Protein AF-A0A747SID6-F1 (afdb_monomer)

Sequence (75 aa):
MDKPRIYRTDGDVLLNLQRSLDLMNCATRILGSGEKSMQMYVMSLVDVAAHLTQLSTNALDLGEQTGDENGVCND

Nearest PDB structures (foldseek):
  8tqw-assembly1_J  TM=8.832E-01  e=6.182E+00  Homo sapiens
  6zbd-assembly1_D  TM=6.857E-01  e=5.441E+00  Plasmodium falciparum
  1orj-assembly1_A  TM=5.736E-01  e=4.788E+00  Aquifex aeolicus VF5

Organism: Salmonella enterica (NCBI:txid28901)

Solvent-accessible surface area (backbone atoms only — not comparable to full-atom values): 4389 Å² total; per-residue (Å²): 130,85,76,88,83,52,69,60,57,99,61,68,40,70,59,31,43,51,49,18,52,53,32,44,53,49,35,52,49,39,65,73,65,70,47,68,85,54,48,75,49,34,62,60,34,46,53,52,20,51,50,31,39,50,55,30,51,53,40,46,67,74,12,52,56,67,94,73,65,96,64,79,84,79,124

Mean predicted aligned error: 8.17 Å

Foldseek 3Di:
DDDDWDFDFPDPLVVLQVQLVVLQVVLVVLVVVPPPVCNVCSVVSNVSSVVSNVVSVVRRVVRTDPPPPPPDPDD

Radius of gyration: 18.17 Å; Cα contacts (8 Å, |Δi|>4): 57; chains: 1; bounding box: 48×28×44 Å

Structure (mmCIF, N/CA/C/O backbone):
data_AF-A0A747SID6-F1
#
_entry.id   AF-A0A747SID6-F1
#
loop_
_atom_site.group_PDB
_atom_site.id
_atom_site.type_symbol
_atom_site.label_atom_id
_atom_site.label_alt_id
_atom_site.label_comp_id
_atom_site.label_asym_id
_atom_site.label_entity_id
_atom_site.label_seq_id
_atom_site.pdbx_PDB_ins_code
_atom_site.Cartn_x
_atom_site.Cartn_y
_atom_site.Cartn_z
_atom_site.occupancy
_atom_site.B_iso_or_equiv
_atom_site.auth_seq_id
_atom_site.auth_comp_id
_atom_site.auth_asym_id
_atom_site.auth_atom_id
_atom_site.pdbx_PDB_model_num
ATOM 1 N N . MET A 1 1 ? 15.673 18.675 -16.327 1.00 46.97 1 MET A N 1
ATOM 2 C CA . MET A 1 1 ? 14.504 17.780 -16.229 1.00 46.97 1 MET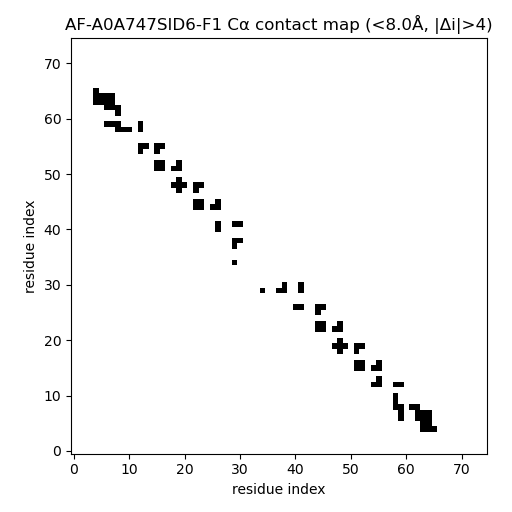 A CA 1
ATOM 3 C C . MET A 1 1 ? 15.040 16.370 -16.173 1.00 46.97 1 MET A C 1
ATOM 5 O O . MET A 1 1 ? 15.841 16.037 -17.042 1.00 46.97 1 MET A O 1
ATOM 9 N N . ASP A 1 2 ? 14.664 15.596 -15.158 1.00 69.06 2 ASP A N 1
ATOM 10 C CA . ASP A 1 2 ? 15.003 14.173 -15.122 1.00 69.06 2 ASP A CA 1
ATOM 11 C C . ASP A 1 2 ? 14.342 13.456 -16.297 1.00 69.06 2 ASP A C 1
ATOM 13 O O . ASP A 1 2 ? 13.188 13.727 -16.643 1.00 69.06 2 ASP A O 1
ATOM 17 N N . LYS A 1 3 ? 15.103 12.575 -16.948 1.00 71.44 3 LYS A N 1
ATOM 18 C CA . LYS A 1 3 ? 14.567 11.711 -17.999 1.00 71.44 3 LYS A CA 1
ATOM 19 C C . LYS A 1 3 ? 13.610 10.699 -17.353 1.00 71.44 3 LYS A C 1
ATOM 21 O O . LYS A 1 3 ? 13.933 10.183 -16.282 1.00 71.44 3 LYS A O 1
ATOM 26 N N . PRO A 1 4 ? 12.461 10.391 -17.978 1.00 73.12 4 PRO A N 1
ATOM 27 C CA . PRO A 1 4 ? 11.566 9.360 -17.468 1.00 73.12 4 PRO A CA 1
ATOM 28 C C . PRO A 1 4 ? 12.302 8.014 -17.400 1.00 73.12 4 PRO A C 1
ATOM 30 O O . PRO A 1 4 ? 12.926 7.597 -18.377 1.00 73.12 4 PRO A O 1
ATOM 33 N N . ARG A 1 5 ? 12.238 7.352 -16.239 1.00 72.31 5 ARG A N 1
ATOM 34 C CA . ARG A 1 5 ? 12.749 5.991 -16.031 1.00 72.31 5 ARG A CA 1
ATOM 35 C C . ARG A 1 5 ? 11.673 4.988 -16.437 1.00 72.31 5 ARG A C 1
ATOM 37 O O . ARG A 1 5 ? 10.507 5.155 -16.079 1.00 72.31 5 ARG A O 1
ATOM 44 N N . ILE A 1 6 ? 12.063 3.971 -17.198 1.00 79.50 6 ILE A N 1
ATOM 45 C CA . ILE A 1 6 ? 11.181 2.876 -17.603 1.00 79.50 6 ILE A CA 1
ATOM 46 C C . ILE A 1 6 ? 11.572 1.653 -16.784 1.00 79.50 6 ILE A C 1
ATOM 48 O O . ILE A 1 6 ? 12.741 1.275 -16.747 1.00 79.50 6 ILE A O 1
ATOM 52 N N . TYR A 1 7 ? 10.580 1.039 -16.148 1.00 80.06 7 TYR A N 1
ATOM 53 C CA . TYR A 1 7 ? 10.753 -0.172 -15.359 1.00 80.06 7 TYR A CA 1
ATOM 54 C C . TYR A 1 7 ? 10.033 -1.325 -16.047 1.00 80.06 7 TYR A C 1
ATOM 56 O O . TYR A 1 7 ? 8.869 -1.193 -16.434 1.00 80.06 7 TYR A O 1
ATOM 64 N N . ARG A 1 8 ? 10.717 -2.457 -16.198 1.00 81.44 8 ARG A N 1
ATOM 65 C CA . ARG A 1 8 ? 10.139 -3.699 -16.702 1.00 81.44 8 ARG A CA 1
ATOM 66 C C . ARG A 1 8 ? 10.255 -4.762 -15.625 1.00 81.44 8 ARG A C 1
ATOM 68 O O . ARG A 1 8 ? 11.351 -5.187 -15.288 1.00 81.44 8 ARG A O 1
ATOM 75 N N . THR A 1 9 ? 9.114 -5.180 -15.098 1.00 81.62 9 THR A N 1
ATOM 76 C CA . THR A 1 9 ? 9.037 -6.116 -13.976 1.00 81.62 9 THR A CA 1
ATOM 77 C C . THR A 1 9 ? 8.176 -7.310 -14.357 1.00 81.62 9 THR A C 1
ATOM 79 O O . THR A 1 9 ? 7.147 -7.139 -15.007 1.00 81.62 9 THR A O 1
ATOM 82 N N . ASP A 1 10 ? 8.561 -8.505 -13.914 1.00 74.94 10 ASP A N 1
ATOM 83 C CA . ASP A 1 10 ? 7.783 -9.732 -14.150 1.00 74.94 10 ASP A CA 1
ATOM 84 C C . ASP A 1 10 ? 6.613 -9.900 -13.161 1.00 74.94 10 ASP A C 1
ATOM 86 O O . ASP A 1 10 ? 5.728 -10.726 -13.371 1.00 74.94 10 ASP A O 1
ATOM 90 N N . GLY A 1 11 ? 6.602 -9.123 -12.071 1.00 75.25 11 GLY A N 1
ATOM 91 C CA . GLY A 1 11 ? 5.550 -9.132 -11.053 1.00 75.25 11 GLY A CA 1
ATOM 92 C C . GLY A 1 11 ? 4.581 -7.950 -11.157 1.00 75.25 11 GLY A C 1
ATOM 93 O O . GLY A 1 11 ? 4.926 -6.893 -11.688 1.00 75.25 11 GLY A O 1
ATOM 94 N N . ASP A 1 12 ? 3.391 -8.106 -10.564 1.00 88.81 12 ASP A N 1
ATOM 95 C CA . ASP A 1 12 ? 2.341 -7.078 -10.500 1.00 88.81 12 ASP A CA 1
ATOM 96 C C . ASP A 1 12 ? 2.667 -5.961 -9.483 1.00 88.81 12 ASP A C 1
ATOM 98 O O . ASP A 1 12 ? 1.982 -5.774 -8.473 1.00 88.81 12 ASP A O 1
ATOM 102 N N . VAL A 1 13 ? 3.733 -5.196 -9.734 1.00 92.62 13 VAL A N 1
ATOM 103 C CA . VAL A 1 13 ? 4.230 -4.130 -8.842 1.00 92.62 13 VAL A CA 1
ATOM 104 C C . VAL A 1 13 ? 3.143 -3.117 -8.484 1.00 92.62 13 VAL A C 1
ATOM 106 O O . VAL A 1 13 ? 2.951 -2.804 -7.310 1.00 92.62 13 VAL A O 1
ATOM 109 N N . LEU A 1 14 ? 2.386 -2.633 -9.473 1.00 93.19 14 LEU A N 1
ATOM 110 C CA . LEU A 1 14 ? 1.326 -1.649 -9.230 1.00 93.19 14 LEU A CA 1
ATOM 111 C C . LEU A 1 14 ? 0.220 -2.208 -8.327 1.00 93.19 14 LEU A C 1
ATOM 113 O O . LEU A 1 14 ? -0.262 -1.505 -7.441 1.00 93.19 14 LEU A O 1
ATOM 117 N N . LEU A 1 15 ? -0.144 -3.481 -8.505 1.00 95.19 15 LEU A N 1
ATOM 118 C CA . LEU A 1 15 ? -1.148 -4.140 -7.675 1.00 95.19 15 LEU A CA 1
ATOM 119 C C . LEU A 1 15 ? -0.659 -4.308 -6.233 1.00 95.19 15 LEU A C 1
ATOM 121 O O . LEU A 1 15 ? -1.418 -4.072 -5.294 1.00 95.19 15 LEU A O 1
ATOM 125 N N . ASN A 1 16 ? 0.602 -4.699 -6.045 1.00 96.25 16 ASN A N 1
ATOM 126 C CA . ASN A 1 16 ? 1.198 -4.863 -4.719 1.00 96.25 16 ASN A CA 1
ATOM 127 C C . ASN A 1 16 ? 1.291 -3.529 -3.969 1.00 96.25 16 ASN A C 1
ATOM 129 O O . ASN A 1 16 ? 0.930 -3.466 -2.792 1.00 96.25 16 ASN A O 1
ATOM 133 N N . LEU A 1 17 ? 1.700 -2.454 -4.651 1.00 96.12 17 LEU A N 1
ATOM 134 C CA . LEU A 1 17 ? 1.718 -1.105 -4.081 1.00 96.12 17 LEU A CA 1
ATOM 135 C C . LEU A 1 17 ? 0.308 -0.616 -3.732 1.00 96.12 17 LEU A C 1
ATOM 137 O O . LEU A 1 17 ? 0.099 -0.089 -2.641 1.00 96.12 17 LEU A O 1
ATOM 141 N N . GLN A 1 18 ? -0.674 -0.841 -4.610 1.00 97.56 18 GLN A N 1
ATOM 142 C CA . GLN A 1 18 ? -2.065 -0.484 -4.333 1.00 97.56 18 GLN A CA 1
ATOM 143 C C . GLN A 1 18 ? -2.604 -1.227 -3.104 1.00 97.56 18 GLN A C 1
ATOM 145 O O . GLN A 1 18 ? -3.149 -0.605 -2.195 1.00 97.56 18 GLN A O 1
ATOM 150 N N . ARG A 1 19 ? -2.381 -2.542 -3.021 1.00 97.81 19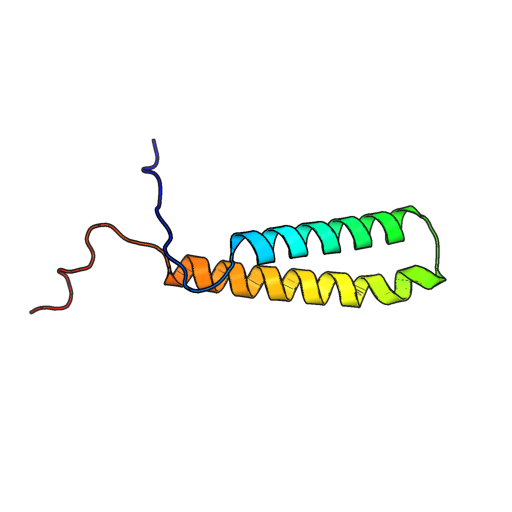 ARG A N 1
ATOM 151 C CA . ARG A 1 19 ? -2.795 -3.349 -1.864 1.00 97.81 19 ARG A CA 1
ATOM 152 C C . ARG A 1 19 ? -2.096 -2.924 -0.575 1.00 97.81 19 ARG A C 1
ATOM 154 O O . ARG A 1 19 ? -2.737 -2.897 0.470 1.00 97.81 19 ARG A O 1
ATOM 161 N N . SER A 1 20 ? -0.812 -2.570 -0.639 1.00 98.19 20 SER A N 1
ATOM 162 C CA . SER A 1 20 ? -0.086 -2.010 0.507 1.00 98.19 20 SER A CA 1
ATOM 163 C C . SER A 1 20 ? -0.764 -0.736 1.029 1.00 98.19 20 SER A C 1
ATOM 165 O O . SER A 1 20 ? -1.056 -0.633 2.222 1.00 98.19 20 SER A O 1
ATOM 167 N N . LEU A 1 21 ? -1.113 0.196 0.136 1.00 98.31 21 LEU A N 1
ATOM 168 C CA . LEU A 1 21 ? -1.826 1.424 0.502 1.00 98.31 21 LEU A CA 1
ATOM 169 C C . LEU A 1 21 ? -3.210 1.141 1.096 1.00 98.31 21 LEU A C 1
ATOM 171 O O . LEU A 1 21 ? -3.579 1.750 2.100 1.00 98.31 21 LEU A O 1
ATOM 175 N N . ASP A 1 22 ? -3.965 0.208 0.518 1.00 98.38 22 ASP A N 1
ATOM 176 C CA . ASP A 1 22 ? -5.285 -0.177 1.026 1.00 98.38 22 ASP A CA 1
ATOM 177 C C . ASP A 1 22 ? -5.205 -0.758 2.447 1.00 98.38 22 ASP A C 1
ATOM 179 O O . ASP A 1 22 ? -6.006 -0.399 3.316 1.00 98.38 22 ASP A O 1
ATOM 183 N N . LEU A 1 23 ? -4.204 -1.603 2.715 1.00 98.38 23 LEU A N 1
ATOM 184 C CA . LEU A 1 23 ? -3.954 -2.178 4.040 1.00 98.38 23 LEU A CA 1
ATOM 185 C C . LEU A 1 23 ? -3.550 -1.108 5.061 1.00 98.38 23 LEU A C 1
ATOM 187 O O . LEU A 1 23 ? -4.091 -1.089 6.168 1.00 98.38 23 LEU A O 1
ATOM 191 N N . MET A 1 24 ? -2.666 -0.180 4.683 1.00 98.31 24 MET A N 1
ATOM 192 C CA . MET A 1 24 ? -2.276 0.944 5.541 1.00 98.31 24 MET A CA 1
ATOM 193 C C . MET A 1 24 ? -3.466 1.861 5.846 1.00 98.31 24 MET A C 1
ATOM 195 O O . MET A 1 24 ? -3.688 2.220 7.002 1.00 98.31 24 MET A O 1
ATOM 199 N N . ASN A 1 25 ? -4.294 2.171 4.845 1.00 98.12 25 ASN A N 1
ATOM 200 C CA . ASN A 1 25 ? -5.523 2.942 5.031 1.00 98.12 25 ASN A CA 1
ATOM 201 C C . ASN A 1 25 ? -6.502 2.235 5.979 1.00 98.12 25 ASN A C 1
ATOM 203 O O . ASN A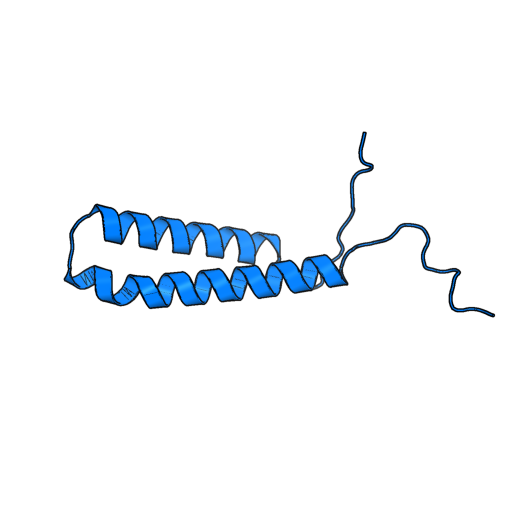 1 25 ? -7.127 2.880 6.825 1.00 98.12 25 ASN A O 1
ATOM 207 N N . CYS A 1 26 ? -6.635 0.912 5.860 1.00 97.25 26 CYS A N 1
ATOM 208 C CA . CYS A 1 26 ? -7.448 0.106 6.766 1.00 97.25 26 CYS A CA 1
ATOM 209 C C . CYS A 1 26 ? -6.922 0.186 8.208 1.00 97.25 26 CYS A C 1
ATOM 211 O O . CYS A 1 26 ? -7.685 0.500 9.125 1.00 97.25 26 CYS A O 1
ATOM 213 N N . ALA A 1 27 ? -5.613 0.011 8.405 1.00 97.44 27 ALA A N 1
ATOM 214 C CA . ALA A 1 27 ? -4.967 0.135 9.708 1.00 97.44 27 ALA A CA 1
ATOM 215 C C . ALA A 1 27 ? -5.191 1.523 10.339 1.00 97.44 27 ALA A C 1
ATOM 217 O O . ALA A 1 27 ? -5.578 1.616 11.506 1.00 97.44 27 ALA A O 1
ATOM 218 N N . THR A 1 28 ? -5.039 2.606 9.568 1.00 97.56 28 THR A N 1
ATOM 219 C CA . THR A 1 28 ? -5.307 3.974 10.044 1.00 97.56 28 THR A CA 1
ATOM 220 C C . THR A 1 28 ? -6.768 4.166 10.452 1.00 97.56 28 THR A C 1
ATOM 222 O O . THR A 1 28 ? -7.037 4.772 11.490 1.00 97.56 28 THR A O 1
ATOM 225 N N . ARG A 1 29 ? -7.724 3.625 9.685 1.00 97.31 29 ARG A N 1
ATOM 226 C CA . ARG A 1 29 ? -9.154 3.687 10.033 1.00 97.31 29 ARG A CA 1
ATOM 227 C C . ARG A 1 29 ? -9.463 2.929 11.321 1.00 97.31 29 ARG A C 1
ATOM 229 O O . ARG A 1 29 ? -10.196 3.450 12.157 1.00 97.31 29 ARG A O 1
ATOM 236 N N . ILE A 1 30 ? -8.878 1.746 11.512 1.00 96.69 30 ILE A N 1
ATOM 237 C CA . ILE A 1 30 ? -9.028 0.970 12.750 1.00 96.69 30 ILE A CA 1
ATOM 238 C C . ILE A 1 30 ? -8.503 1.771 13.945 1.00 96.69 30 ILE A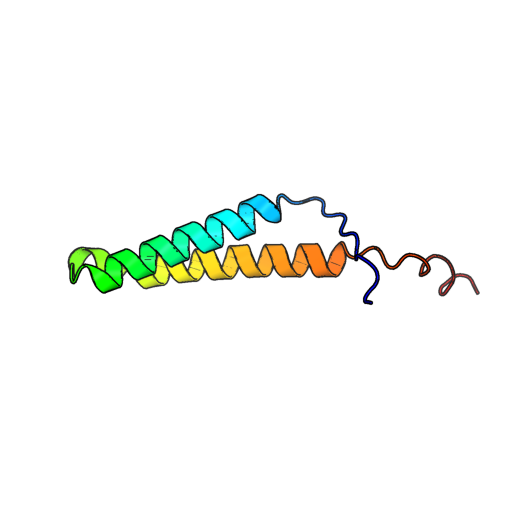 C 1
ATOM 240 O O . ILE A 1 30 ? -9.218 1.930 14.934 1.00 96.69 30 ILE A O 1
ATOM 244 N N . LEU A 1 31 ? -7.297 2.337 13.840 1.00 95.50 31 LEU A N 1
ATOM 245 C CA . LEU A 1 31 ? -6.721 3.170 14.899 1.00 95.50 31 LEU A CA 1
ATOM 246 C C . LEU A 1 31 ? -7.599 4.393 15.210 1.00 95.50 31 LEU A C 1
ATOM 248 O O . LEU A 1 31 ? -7.843 4.681 16.380 1.00 95.50 31 LEU A O 1
ATOM 252 N N . GLY A 1 32 ? -8.124 5.065 14.181 1.00 95.94 32 GLY A N 1
ATOM 253 C CA . GLY A 1 32 ? -8.998 6.233 14.327 1.00 95.94 32 GLY A CA 1
ATOM 254 C C . GLY A 1 32 ? -10.403 5.927 14.860 1.00 95.94 32 GLY A C 1
ATOM 255 O O . GLY A 1 32 ? -11.035 6.809 15.433 1.00 95.94 32 GLY A O 1
ATOM 256 N N . SER A 1 33 ? -10.892 4.692 14.708 1.00 94.88 33 SER A N 1
ATOM 257 C CA . SER A 1 33 ? -12.225 4.281 15.181 1.00 94.88 33 SER A CA 1
ATOM 258 C C . SER A 1 33 ? -12.325 4.125 16.705 1.00 94.88 33 SER A C 1
ATOM 260 O O . SER A 1 33 ? -13.420 4.173 17.258 1.00 94.88 33 SER A O 1
ATOM 262 N N . GLY A 1 34 ? -11.196 3.909 17.392 1.00 89.81 34 GLY A N 1
ATOM 263 C CA . GLY A 1 34 ? -11.165 3.597 18.826 1.00 89.81 34 GLY A CA 1
ATOM 264 C C . GLY A 1 34 ? -11.623 2.175 19.191 1.00 89.81 34 GLY A C 1
ATOM 265 O O . GLY A 1 34 ? -11.642 1.827 20.375 1.00 89.81 34 GLY A O 1
ATOM 266 N N . GLU A 1 35 ? -11.958 1.329 18.212 1.00 92.62 35 GLU A N 1
ATOM 267 C CA . GLU A 1 35 ? -12.421 -0.038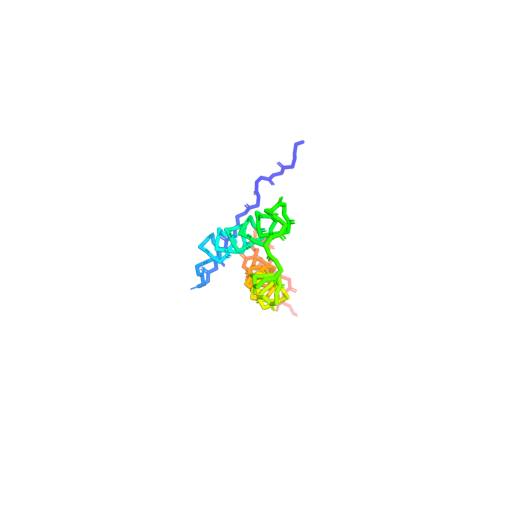 18.446 1.00 92.62 35 GLU A CA 1
ATOM 268 C C . GLU A 1 35 ? -11.261 -0.982 18.818 1.00 92.62 35 GLU A C 1
ATOM 270 O O . GLU A 1 35 ? -10.524 -1.490 17.969 1.00 92.62 35 GLU A O 1
ATOM 275 N N . LYS A 1 36 ? -11.105 -1.247 20.121 1.00 92.00 36 LYS A N 1
ATOM 276 C CA . LYS A 1 36 ? -9.999 -2.054 20.670 1.00 92.00 36 LYS A CA 1
ATOM 277 C C . LYS A 1 36 ? -9.953 -3.495 20.152 1.00 92.00 36 LYS A C 1
ATOM 279 O O . LYS A 1 36 ? -8.861 -4.035 20.013 1.00 92.00 36 LYS A O 1
ATOM 284 N N . SER A 1 37 ? -11.103 -4.106 19.855 1.00 93.88 37 SER A N 1
ATOM 285 C CA . SER A 1 37 ? -11.180 -5.451 19.261 1.00 93.88 37 SER A CA 1
ATOM 286 C C . SER A 1 37 ? -10.483 -5.513 17.909 1.00 93.88 37 SER A C 1
ATOM 288 O O . SER A 1 37 ? -9.841 -6.509 17.606 1.00 93.88 37 SER A O 1
ATOM 290 N N . MET A 1 38 ? -10.561 -4.447 17.111 1.00 93.75 38 MET A N 1
ATOM 291 C CA . MET A 1 38 ? -9.923 -4.413 15.798 1.00 93.75 38 MET A CA 1
ATOM 292 C C . MET A 1 38 ? -8.442 -4.021 15.857 1.00 93.75 38 MET A C 1
ATOM 294 O O . MET A 1 38 ? -7.673 -4.403 14.975 1.00 93.75 38 MET A O 1
ATOM 298 N N . GLN A 1 39 ? -8.006 -3.305 16.900 1.00 93.44 39 GLN A N 1
ATOM 299 C CA . GLN A 1 39 ? -6.611 -2.858 17.032 1.00 93.44 39 GLN A CA 1
ATOM 300 C C . GLN A 1 39 ? -5.600 -4.012 17.052 1.00 93.44 39 GLN A C 1
ATOM 302 O O . GLN A 1 39 ? -4.475 -3.833 16.590 1.00 93.44 39 GLN A O 1
ATOM 307 N N . MET A 1 40 ? -5.997 -5.205 17.506 1.00 93.06 40 MET A N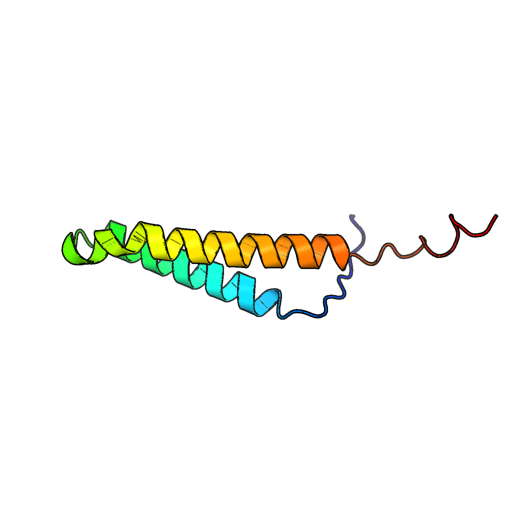 1
ATOM 308 C CA . MET A 1 40 ? -5.131 -6.390 17.486 1.00 93.06 40 MET A CA 1
ATOM 309 C C . MET A 1 40 ? -4.678 -6.797 16.073 1.00 93.06 40 MET A C 1
ATOM 311 O O . MET A 1 40 ? -3.632 -7.420 15.931 1.00 93.06 40 MET A O 1
ATOM 315 N N . TYR A 1 41 ? -5.429 -6.424 15.030 1.00 95.19 41 TYR A N 1
ATOM 316 C CA . TYR A 1 41 ? -5.104 -6.749 13.638 1.00 95.19 41 TYR A CA 1
ATOM 317 C C . TYR A 1 41 ? -4.192 -5.719 12.966 1.00 95.19 41 TYR A C 1
ATOM 319 O O . TYR A 1 41 ? -3.653 -5.991 11.896 1.00 95.19 41 TYR A O 1
ATOM 327 N N . VAL A 1 42 ? -3.999 -4.544 13.575 1.00 97.06 42 VAL A N 1
ATOM 328 C CA . VAL A 1 42 ? -3.245 -3.433 12.970 1.00 97.06 42 VAL A CA 1
ATOM 329 C C . VAL A 1 42 ? -1.824 -3.855 12.610 1.00 97.06 42 VAL A C 1
ATOM 331 O O . VAL A 1 42 ? -1.391 -3.593 11.493 1.00 97.06 42 VAL A O 1
ATOM 334 N N . MET A 1 43 ? -1.124 -4.554 13.510 1.00 96.69 43 MET A N 1
ATOM 335 C CA . MET A 1 43 ? 0.243 -5.020 13.242 1.00 96.69 43 MET A CA 1
ATOM 336 C C . MET A 1 43 ? 0.284 -5.975 12.048 1.00 96.69 43 MET A C 1
ATOM 338 O O . MET A 1 43 ? 1.084 -5.775 11.145 1.00 96.69 43 MET A O 1
ATOM 342 N N . SER A 1 44 ? -0.641 -6.937 11.970 1.00 97.25 44 SER A N 1
ATOM 343 C CA . SER A 1 44 ? -0.701 -7.868 10.838 1.00 97.25 44 SER A CA 1
ATOM 344 C C . SER A 1 44 ? -0.979 -7.166 9.505 1.00 97.25 44 SER A C 1
ATOM 346 O O . SER A 1 44 ? -0.406 -7.542 8.487 1.00 97.25 44 SER A O 1
ATOM 348 N N . LEU A 1 45 ? -1.831 -6.134 9.492 1.00 98.06 45 LEU A N 1
ATOM 349 C CA . LEU A 1 45 ? -2.085 -5.338 8.284 1.00 98.06 45 LEU A CA 1
ATOM 350 C C . LEU A 1 45 ? -0.834 -4.566 7.844 1.00 98.06 45 LEU A C 1
ATOM 352 O O . LEU A 1 45 ? -0.509 -4.556 6.656 1.00 98.06 45 LEU A O 1
ATOM 356 N N . VAL A 1 46 ? -0.127 -3.952 8.798 1.00 98.06 46 VAL A N 1
ATOM 357 C CA . VAL A 1 46 ? 1.115 -3.207 8.545 1.00 98.06 46 VAL A CA 1
ATOM 358 C C . VAL A 1 46 ? 2.224 -4.136 8.047 1.00 98.06 46 VAL A C 1
ATOM 360 O O . VAL A 1 46 ? 2.893 -3.797 7.074 1.00 98.06 46 VAL A O 1
ATOM 363 N N . ASP A 1 47 ? 2.383 -5.322 8.638 1.00 98.38 47 ASP A N 1
ATOM 364 C CA . ASP A 1 47 ? 3.407 -6.293 8.236 1.00 98.38 47 ASP A CA 1
ATOM 365 C C . ASP A 1 47 ? 3.214 -6.754 6.784 1.00 98.38 47 ASP A C 1
ATOM 367 O O . ASP A 1 47 ? 4.164 -6.785 5.997 1.00 98.38 47 ASP A O 1
ATOM 371 N N . VAL A 1 48 ? 1.973 -7.058 6.389 1.00 98.19 48 VAL A N 1
ATOM 372 C CA . VAL A 1 48 ? 1.668 -7.456 5.006 1.00 98.19 48 VAL A CA 1
ATOM 373 C C . VAL A 1 48 ? 1.884 -6.289 4.040 1.00 98.19 48 VAL A C 1
ATOM 375 O O . VAL A 1 48 ? 2.464 -6.483 2.970 1.00 98.19 48 VAL A O 1
ATOM 378 N N . ALA A 1 49 ? 1.475 -5.072 4.408 1.00 98.31 49 ALA A N 1
ATOM 379 C CA . ALA A 1 49 ? 1.715 -3.883 3.593 1.00 98.31 49 ALA A CA 1
ATOM 380 C C . ALA A 1 49 ? 3.218 -3.625 3.384 1.00 98.31 49 ALA A C 1
ATOM 382 O O . ALA A 1 49 ? 3.668 -3.399 2.256 1.00 98.31 49 ALA A O 1
ATOM 383 N N . ALA A 1 50 ? 4.017 -3.730 4.449 1.00 98.12 50 ALA A N 1
ATOM 384 C CA . ALA A 1 50 ? 5.468 -3.591 4.388 1.00 98.12 50 ALA A CA 1
ATOM 385 C C . ALA A 1 50 ? 6.097 -4.658 3.481 1.00 98.12 50 ALA A C 1
ATOM 387 O O . ALA A 1 50 ? 6.921 -4.333 2.627 1.00 98.12 50 ALA A O 1
ATOM 388 N N . HIS A 1 51 ? 5.653 -5.913 3.592 1.00 97.94 51 HIS A N 1
ATOM 389 C CA . HIS A 1 51 ? 6.136 -7.001 2.746 1.00 97.94 51 HIS A CA 1
ATOM 390 C C . HIS A 1 51 ? 5.846 -6.764 1.254 1.00 97.94 51 HIS A C 1
ATOM 392 O O . HIS A 1 51 ? 6.750 -6.873 0.424 1.00 97.94 51 HIS A O 1
ATOM 398 N N . LEU A 1 52 ? 4.614 -6.378 0.905 1.00 97.25 52 LEU A N 1
ATOM 399 C CA . LEU A 1 52 ? 4.232 -6.065 -0.480 1.00 97.25 52 LEU A CA 1
ATOM 400 C C . LEU A 1 52 ? 5.006 -4.865 -1.035 1.00 97.25 52 LEU A C 1
ATOM 402 O O . LEU A 1 52 ? 5.402 -4.865 -2.204 1.00 97.25 52 LEU A O 1
ATOM 406 N N . THR A 1 53 ? 5.252 -3.862 -0.191 1.00 97.19 53 THR A N 1
ATOM 407 C CA . THR A 1 53 ? 6.074 -2.700 -0.545 1.00 97.19 53 THR A CA 1
ATOM 408 C C . THR A 1 53 ? 7.505 -3.132 -0.840 1.00 97.19 53 THR A C 1
ATOM 410 O O . THR A 1 53 ? 8.037 -2.769 -1.881 1.00 97.19 53 THR A O 1
ATOM 413 N N . GLN A 1 54 ? 8.104 -3.974 0.006 1.00 95.56 54 GLN A N 1
ATOM 414 C CA . GLN A 1 54 ? 9.469 -4.456 -0.198 1.00 95.56 54 GLN A CA 1
ATOM 415 C C . GLN A 1 54 ? 9.607 -5.290 -1.476 1.00 95.56 54 GLN A C 1
ATOM 417 O O . GLN A 1 54 ? 10.554 -5.087 -2.233 1.00 95.56 54 GLN A O 1
ATOM 422 N N . LEU A 1 55 ? 8.661 -6.195 -1.749 1.00 93.94 55 LEU A N 1
ATOM 423 C CA . LEU A 1 55 ? 8.645 -6.962 -2.999 1.00 93.94 55 LEU A CA 1
ATOM 424 C C . LEU A 1 55 ? 8.579 -6.042 -4.222 1.00 93.94 55 LEU A C 1
ATOM 426 O O . LEU A 1 55 ? 9.280 -6.267 -5.205 1.00 93.94 55 LEU A O 1
ATOM 430 N N . SER A 1 56 ? 7.761 -4.994 -4.140 1.00 94.56 56 SER A N 1
ATOM 431 C CA . SER A 1 56 ? 7.601 -4.005 -5.206 1.00 94.56 56 SER A CA 1
ATOM 4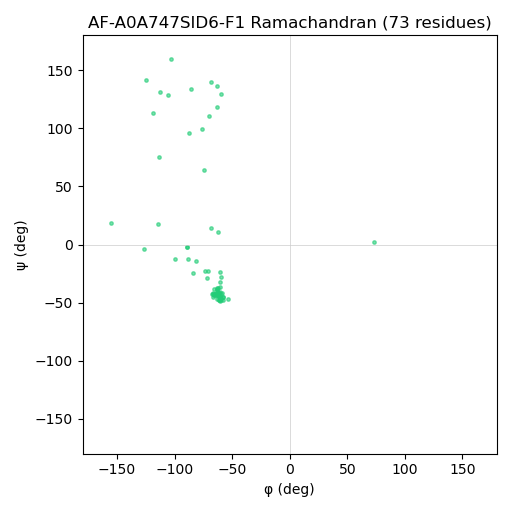32 C C . SER A 1 56 ? 8.871 -3.185 -5.416 1.00 94.56 56 SER A C 1
ATOM 434 O O . SER A 1 56 ? 9.306 -3.030 -6.552 1.00 94.56 56 SER A O 1
ATOM 436 N N . THR A 1 57 ? 9.500 -2.716 -4.336 1.00 91.75 57 THR A N 1
ATOM 437 C CA . THR A 1 57 ? 10.779 -1.995 -4.387 1.00 91.75 57 THR A CA 1
ATOM 438 C C . THR A 1 57 ? 11.866 -2.856 -5.015 1.00 91.75 57 THR A C 1
ATOM 440 O O . THR A 1 57 ? 12.534 -2.400 -5.933 1.00 91.75 57 THR A O 1
ATOM 443 N N . ASN A 1 58 ? 11.997 -4.114 -4.588 1.00 90.12 58 ASN A N 1
ATOM 444 C CA . ASN A 1 58 ? 12.991 -5.032 -5.145 1.00 90.12 58 ASN A CA 1
ATOM 445 C C . ASN A 1 58 ? 12.746 -5.294 -6.638 1.00 90.12 58 ASN A C 1
ATOM 447 O O . ASN A 1 58 ? 13.688 -5.348 -7.421 1.00 90.12 58 ASN A O 1
ATOM 451 N N . ALA A 1 59 ? 11.483 -5.456 -7.042 1.00 90.44 59 ALA A N 1
ATOM 452 C CA . ALA A 1 59 ? 11.134 -5.659 -8.443 1.00 90.44 59 ALA A CA 1
ATOM 453 C C . ALA A 1 59 ? 11.435 -4.422 -9.300 1.00 90.44 59 ALA A C 1
ATOM 455 O O . ALA A 1 59 ? 11.888 -4.573 -10.429 1.00 90.44 59 ALA A O 1
ATOM 456 N N . LEU A 1 60 ? 11.202 -3.214 -8.779 1.00 89.75 60 LEU A N 1
ATOM 457 C CA . LEU A 1 60 ? 11.549 -1.968 -9.465 1.00 89.75 60 LEU A CA 1
ATOM 458 C C . LEU A 1 60 ? 13.064 -1.781 -9.572 1.00 89.75 60 LEU A C 1
ATOM 460 O O . LEU A 1 60 ? 13.539 -1.430 -10.642 1.00 89.75 60 LEU A O 1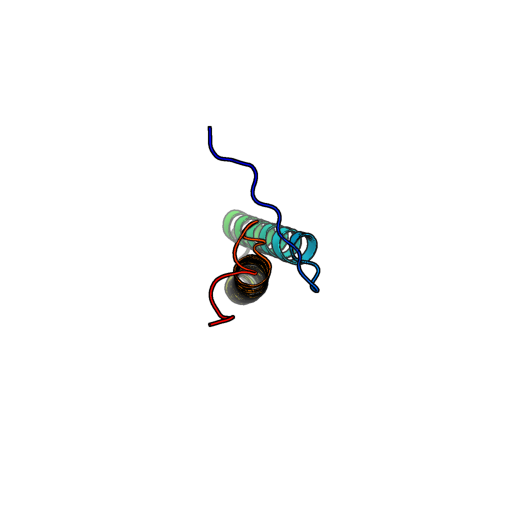
ATOM 464 N N . ASP A 1 61 ? 13.812 -2.065 -8.509 1.00 86.12 61 ASP A N 1
ATOM 465 C CA . ASP A 1 61 ? 15.277 -1.975 -8.500 1.00 86.12 61 ASP A CA 1
ATOM 466 C C . ASP A 1 61 ? 15.905 -2.903 -9.555 1.00 86.12 61 ASP A C 1
ATOM 468 O O . ASP A 1 61 ? 16.711 -2.478 -10.376 1.00 86.12 61 ASP A O 1
ATOM 472 N N . LEU A 1 62 ? 15.441 -4.157 -9.624 1.00 84.50 62 LEU A N 1
ATOM 473 C CA . LEU A 1 62 ? 15.884 -5.127 -10.635 1.00 84.50 62 LEU A CA 1
ATOM 474 C C . LEU A 1 62 ? 15.353 -4.832 -12.044 1.00 84.50 62 LEU A C 1
ATOM 476 O O . LEU A 1 62 ? 15.956 -5.238 -13.036 1.00 84.50 62 LEU A O 1
ATOM 480 N N . GLY A 1 63 ? 14.184 -4.203 -12.132 1.00 80.75 63 GLY A N 1
ATOM 481 C CA . GLY A 1 63 ? 13.484 -3.939 -13.383 1.00 80.75 63 GLY A CA 1
ATOM 482 C C . GLY A 1 63 ? 13.859 -2.616 -14.040 1.00 80.75 63 GLY A C 1
ATOM 483 O O . GLY A 1 63 ? 13.307 -2.303 -15.099 1.00 80.75 63 GLY A O 1
ATOM 484 N N . GLU A 1 64 ? 14.732 -1.813 -13.429 1.00 79.00 64 GLU A N 1
ATOM 485 C CA . GLU A 1 64 ? 15.154 -0.538 -13.996 1.00 79.00 64 GLU A CA 1
ATOM 486 C C . GLU A 1 64 ? 15.884 -0.761 -15.321 1.00 79.00 64 GLU A C 1
ATOM 488 O O . GLU A 1 64 ? 16.933 -1.396 -15.384 1.00 79.00 64 GLU A O 1
ATOM 493 N N . GLN A 1 65 ? 15.336 -0.210 -16.405 1.00 69.56 65 GLN A N 1
ATOM 494 C CA . GLN A 1 65 ? 16.028 -0.208 -17.685 1.00 69.56 65 GLN A CA 1
ATOM 495 C C . GLN A 1 65 ? 16.918 1.029 -17.763 1.00 69.56 65 GLN A C 1
ATOM 497 O O . GLN A 1 65 ? 16.479 2.125 -18.125 1.00 69.56 65 GLN A O 1
ATOM 502 N N . THR A 1 66 ? 18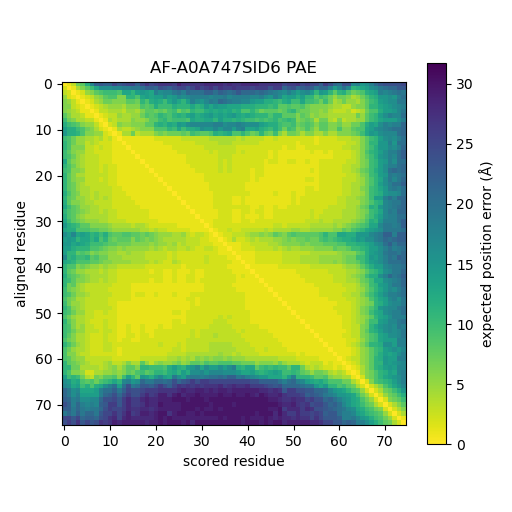.191 0.848 -17.431 1.00 64.88 66 THR A N 1
ATOM 503 C CA . THR A 1 66 ? 19.253 1.785 -17.782 1.00 64.88 66 THR A CA 1
ATOM 504 C C . THR A 1 66 ? 19.454 1.687 -19.294 1.00 64.88 66 THR A C 1
ATOM 506 O O . THR A 1 66 ? 19.873 0.671 -19.839 1.00 64.88 66 THR A O 1
ATOM 509 N N . GLY A 1 67 ? 19.070 2.736 -20.018 1.00 56.72 67 GLY A N 1
ATOM 510 C CA . GLY A 1 67 ? 19.022 2.730 -21.483 1.00 56.72 67 GLY A CA 1
ATOM 511 C C . GLY A 1 67 ? 20.353 2.528 -22.223 1.00 56.72 67 GLY A C 1
ATOM 512 O O . GLY A 1 67 ? 20.346 2.735 -23.425 1.00 56.72 67 GLY A O 1
ATOM 513 N N . ASP A 1 68 ? 21.456 2.148 -21.565 1.00 52.81 68 ASP A N 1
ATOM 514 C CA . ASP A 1 68 ? 22.801 2.062 -22.160 1.00 52.81 68 ASP A CA 1
ATOM 515 C C . ASP A 1 68 ? 23.774 1.081 -21.447 1.00 52.81 68 ASP A C 1
ATOM 517 O O . ASP A 1 68 ? 24.983 1.172 -21.642 1.00 52.81 68 ASP A O 1
ATOM 521 N N . GLU A 1 69 ? 23.323 0.116 -20.631 1.00 53.19 69 GLU A N 1
ATOM 522 C CA . GLU A 1 69 ? 24.269 -0.785 -19.921 1.00 53.19 69 GLU A CA 1
ATOM 523 C C . GLU A 1 69 ? 24.651 -2.067 -20.686 1.00 53.19 69 GLU A C 1
ATOM 525 O O . GLU A 1 69 ? 25.550 -2.798 -20.269 1.00 53.19 69 GLU A O 1
ATOM 530 N N . ASN A 1 70 ? 24.090 -2.295 -21.879 1.00 47.44 70 ASN A N 1
ATOM 531 C CA . ASN A 1 70 ? 24.430 -3.435 -22.750 1.00 47.44 70 ASN A CA 1
ATOM 532 C C . ASN A 1 70 ? 25.852 -3.386 -23.369 1.00 47.44 70 ASN A C 1
ATOM 534 O O . ASN A 1 70 ? 26.129 -4.129 -24.310 1.00 47.44 70 ASN A O 1
ATOM 538 N N . GLY A 1 71 ? 26.754 -2.529 -22.880 1.00 49.53 71 GLY A N 1
ATOM 539 C CA . GLY A 1 71 ? 28.090 -2.326 -23.454 1.00 49.53 71 GLY A CA 1
ATOM 540 C C . GLY A 1 71 ? 29.282 -2.465 -22.503 1.00 49.53 71 GLY A C 1
ATOM 541 O O . GLY A 1 71 ? 30.404 -2.360 -22.978 1.00 49.53 71 GLY A O 1
ATOM 542 N N . VAL A 1 72 ? 29.097 -2.678 -21.192 1.00 54.16 72 VAL A N 1
ATOM 543 C CA . VAL A 1 72 ? 30.214 -2.526 -20.224 1.00 54.16 72 VAL A CA 1
ATOM 544 C C . VAL A 1 72 ? 30.874 -3.854 -19.815 1.00 54.16 72 VAL A C 1
ATOM 546 O O . VAL A 1 72 ? 31.966 -3.847 -19.260 1.00 54.16 72 VAL A O 1
ATOM 549 N N . CYS A 1 73 ? 30.270 -5.004 -20.131 1.00 51.41 73 CYS A N 1
ATOM 550 C CA . CYS A 1 73 ? 30.837 -6.325 -19.805 1.00 51.41 73 CYS A CA 1
ATOM 551 C C . CYS A 1 73 ? 31.240 -7.173 -21.024 1.00 51.41 73 CYS A C 1
ATOM 553 O O . CYS A 1 73 ? 31.412 -8.380 -20.882 1.00 51.41 73 CYS A O 1
ATOM 555 N N . ASN A 1 74 ? 31.403 -6.563 -22.201 1.00 45.28 74 ASN A N 1
ATOM 556 C CA . ASN A 1 74 ? 32.052 -7.202 -23.348 1.00 45.28 74 ASN A CA 1
ATOM 557 C C . ASN A 1 74 ? 33.372 -6.481 -23.652 1.00 45.28 74 ASN A C 1
ATOM 559 O O . ASN A 1 74 ? 33.431 -5.709 -24.603 1.00 45.28 74 ASN A O 1
ATOM 563 N N . ASP A 1 75 ? 34.386 -6.725 -22.822 1.00 39.75 75 ASP A N 1
ATOM 564 C CA . ASP A 1 75 ? 35.816 -6.676 -23.166 1.00 39.75 75 ASP A CA 1
ATOM 565 C C . ASP A 1 75 ? 36.595 -7.597 -22.211 1.00 39.75 75 ASP A C 1
ATOM 567 O O . ASP A 1 75 ? 36.334 -7.540 -20.984 1.00 39.75 75 ASP A O 1
#

pLDDT: mean 85.37, std 16.41, range [39.75, 98.38]

Secondary structure (DSSP, 8-state):
-PPPP-B--SS-HHHHHHHHHHHHHHHHHHHHHT-HHHHTTHHHHHHHHHHHHHHHHHHHHHHB--TT-TTSS--